Protein AF-A0A1G3A6I2-F1 (afdb_monomer_lite)

Foldseek 3Di:
DDDDDDPPDDPPPPDDPPPQPQDPPQRDSDPVSVVVVCVVDPVVVCVVVDDDDDDDDDDDPDDDDDDDDPVVVVVVVVCVVVVVD

Structure (mmCIF, N/CA/C/O backbone):
data_AF-A0A1G3A6I2-F1
#
_entry.id   AF-A0A1G3A6I2-F1
#
loop_
_atom_site.group_PDB
_atom_site.id
_atom_site.type_symbol
_atom_site.label_atom_id
_atom_site.label_alt_id
_atom_site.label_comp_id
_atom_site.label_asym_id
_atom_site.label_entity_id
_atom_site.label_seq_id
_atom_site.pdbx_PDB_ins_code
_atom_site.Cartn_x
_atom_site.Cartn_y
_atom_site.Cartn_z
_atom_site.occupancy
_atom_site.B_iso_or_equiv
_atom_site.auth_seq_id
_atom_site.auth_comp_id
_atom_site.auth_asym_id
_atom_site.auth_atom_id
_atom_site.pdbx_PDB_model_num
ATOM 1 N N . MET A 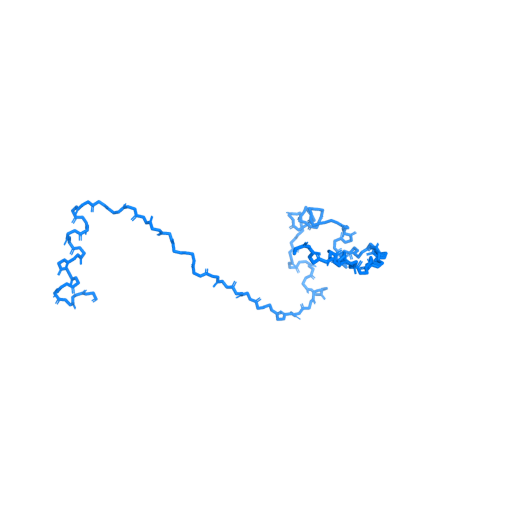1 1 ? 38.206 -25.476 36.664 1.00 45.47 1 MET A N 1
ATOM 2 C CA . MET A 1 1 ? 37.904 -24.381 35.702 1.00 45.47 1 MET A CA 1
ATOM 3 C C . MET A 1 1 ? 39.111 -24.255 34.771 1.00 45.47 1 MET A C 1
ATOM 5 O O . MET A 1 1 ? 40.205 -24.257 35.295 1.00 45.47 1 MET A O 1
ATOM 9 N N . LYS A 1 2 ? 39.056 -24.247 33.435 1.00 44.41 2 LYS A N 1
ATOM 10 C CA . LYS A 1 2 ? 38.138 -23.582 32.503 1.00 44.41 2 LYS A CA 1
ATOM 11 C C . LYS A 1 2 ? 37.860 -24.493 31.294 1.00 44.41 2 LYS A C 1
ATOM 13 O O . LYS A 1 2 ? 38.779 -25.083 30.739 1.00 44.41 2 LYS A O 1
ATOM 18 N N . LYS A 1 3 ? 36.584 -24.632 30.922 1.00 42.69 3 LYS A N 1
ATOM 19 C CA . LYS A 1 3 ? 36.144 -25.416 29.759 1.00 42.69 3 LYS A CA 1
ATOM 20 C C . LYS A 1 3 ? 36.546 -24.683 28.475 1.00 42.69 3 LYS A C 1
ATOM 22 O O . LYS A 1 3 ? 36.335 -23.478 28.374 1.00 42.69 3 LYS A O 1
ATOM 27 N N . GLY A 1 4 ? 37.132 -25.418 27.530 1.00 40.31 4 GLY A N 1
ATOM 28 C CA . GLY A 1 4 ? 37.582 -24.904 26.239 1.00 40.31 4 GLY A CA 1
ATOM 29 C C . GLY A 1 4 ? 36.444 -24.275 25.436 1.00 40.31 4 GLY A C 1
ATOM 30 O O . GLY A 1 4 ? 35.406 -24.895 25.198 1.00 40.31 4 GLY A O 1
ATOM 31 N N . SER A 1 5 ? 36.658 -23.034 25.013 1.00 43.81 5 SER A N 1
ATOM 32 C CA . SER A 1 5 ? 35.760 -22.287 24.140 1.00 43.81 5 SER A CA 1
ATOM 33 C C . SER A 1 5 ? 35.839 -22.856 22.723 1.00 43.81 5 SER A C 1
ATOM 35 O O . SER A 1 5 ? 36.706 -22.481 21.937 1.00 43.81 5 SER A O 1
ATOM 37 N N . ARG A 1 6 ? 34.931 -23.779 22.383 1.00 44.50 6 ARG A N 1
ATOM 38 C CA . ARG A 1 6 ? 34.666 -24.159 20.989 1.00 44.50 6 ARG A CA 1
ATOM 39 C C . ARG A 1 6 ? 34.187 -22.911 20.243 1.00 44.50 6 ARG A C 1
ATOM 41 O O . ARG A 1 6 ? 33.050 -22.480 20.435 1.00 44.50 6 ARG A O 1
ATOM 48 N N . LYS A 1 7 ? 35.045 -22.319 19.406 1.00 44.00 7 LYS A N 1
ATOM 49 C CA . LYS A 1 7 ? 34.621 -21.302 18.438 1.00 44.00 7 LYS A CA 1
ATOM 50 C C . LYS A 1 7 ? 33.624 -21.969 17.488 1.00 44.00 7 LYS A C 1
ATOM 52 O O . LYS A 1 7 ? 34.002 -22.852 16.727 1.00 44.00 7 LYS A O 1
ATOM 57 N N . LYS A 1 8 ? 32.347 -21.587 17.568 1.00 39.94 8 LYS A N 1
ATOM 58 C CA . LYS A 1 8 ? 31.351 -21.935 16.549 1.00 39.94 8 LYS A CA 1
ATOM 59 C C . LYS A 1 8 ? 31.735 -21.193 15.270 1.00 39.94 8 LYS A C 1
ATOM 61 O O . LYS A 1 8 ? 31.460 -20.006 15.138 1.00 39.94 8 LYS A O 1
ATOM 66 N N . THR A 1 9 ? 32.423 -21.875 14.366 1.00 46.69 9 THR A N 1
ATOM 67 C CA . THR A 1 9 ? 32.602 -21.420 12.990 1.00 46.69 9 THR A CA 1
ATOM 68 C C . THR A 1 9 ? 31.299 -21.698 12.251 1.00 46.69 9 THR A C 1
ATOM 70 O O . THR A 1 9 ? 30.967 -22.853 11.988 1.00 46.69 9 THR A O 1
ATOM 73 N N . TYR A 1 10 ? 30.528 -20.652 11.970 1.00 38.69 10 TYR A N 1
ATOM 74 C CA . TYR A 1 10 ? 29.450 -20.746 10.994 1.00 38.69 10 TYR A CA 1
ATOM 75 C C . TYR A 1 10 ? 30.095 -20.875 9.610 1.00 38.69 10 TYR A C 1
ATOM 77 O O . TYR A 1 10 ? 31.050 -20.141 9.343 1.00 38.69 10 TYR A O 1
ATOM 85 N N . PRO A 1 11 ? 29.644 -21.798 8.743 1.00 44.62 11 PRO A N 1
ATOM 86 C CA . PRO A 1 11 ? 30.123 -21.812 7.373 1.00 44.62 11 PRO A CA 1
ATOM 87 C C . PRO A 1 11 ? 29.737 -20.473 6.746 1.00 44.62 11 PRO A C 1
ATOM 89 O O . PRO A 1 11 ? 28.576 -20.065 6.813 1.00 44.62 11 PRO A O 1
ATOM 92 N N . GLU A 1 12 ? 30.724 -19.778 6.187 1.00 54.91 12 GLU A N 1
ATOM 93 C CA . GLU A 1 12 ? 30.518 -18.594 5.364 1.00 54.91 12 GLU A CA 1
ATOM 94 C C . GLU A 1 12 ? 29.698 -19.042 4.151 1.00 54.91 12 GLU A C 1
ATOM 96 O O . GLU A 1 12 ? 30.216 -19.564 3.164 1.00 54.91 12 GLU A O 1
ATOM 101 N N . SER A 1 13 ? 28.373 -18.959 4.285 1.00 53.31 13 SER A N 1
ATOM 102 C CA . SER A 1 13 ? 27.432 -19.268 3.222 1.00 53.31 13 SER A CA 1
ATOM 103 C C . SER A 1 13 ? 27.774 -18.352 2.059 1.00 53.31 13 SER A C 1
ATOM 105 O O . SER A 1 13 ? 27.596 -17.135 2.165 1.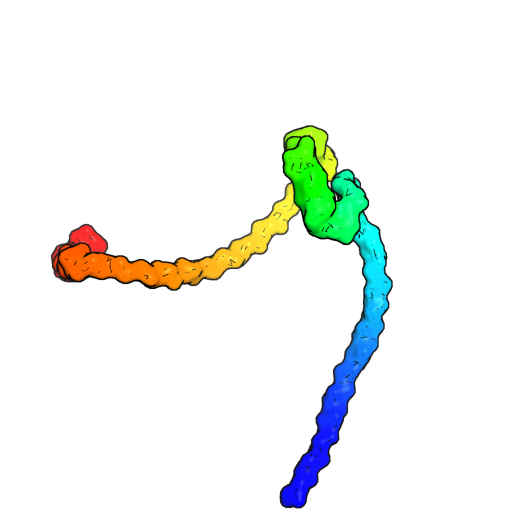00 53.31 13 SER A O 1
ATOM 107 N N . GLY A 1 14 ? 28.316 -18.937 0.990 1.00 45.84 14 GLY A N 1
ATOM 108 C CA . GLY A 1 14 ? 28.769 -18.209 -0.181 1.00 45.84 14 GLY A CA 1
ATOM 109 C C . GLY A 1 14 ? 27.728 -17.179 -0.601 1.00 45.84 14 GLY A C 1
ATOM 110 O O . GLY A 1 14 ? 26.546 -17.503 -0.748 1.00 45.84 14 GLY A O 1
ATOM 111 N N . ARG A 1 15 ? 28.169 -15.926 -0.751 1.00 49.78 15 ARG A N 1
ATOM 112 C CA . ARG A 1 15 ? 27.366 -14.849 -1.328 1.00 49.78 15 ARG A CA 1
ATOM 113 C C . ARG A 1 15 ? 26.855 -15.342 -2.678 1.00 49.78 15 ARG A C 1
ATOM 115 O O . ARG A 1 15 ? 27.598 -15.356 -3.656 1.00 49.78 15 ARG A O 1
ATOM 122 N N . ARG A 1 16 ? 25.594 -15.783 -2.727 1.00 54.03 16 ARG A N 1
ATOM 123 C CA . ARG A 1 16 ? 24.897 -16.008 -3.990 1.00 54.03 16 ARG A CA 1
ATOM 124 C C . ARG A 1 16 ? 24.999 -14.702 -4.758 1.00 54.03 16 ARG A C 1
ATOM 126 O O . ARG A 1 16 ? 24.636 -13.650 -4.235 1.00 54.03 16 ARG A O 1
ATOM 133 N N . GLN A 1 17 ? 25.531 -14.784 -5.969 1.00 56.28 17 GLN A N 1
ATOM 134 C CA . GLN A 1 17 ? 25.533 -13.693 -6.924 1.00 56.28 17 GLN A CA 1
ATOM 135 C C . GLN A 1 17 ? 24.113 -13.107 -6.951 1.00 56.28 17 GLN A C 1
ATOM 137 O O . GLN A 1 17 ? 23.156 -13.835 -7.227 1.00 56.28 17 GLN A O 1
ATOM 142 N N . ILE A 1 18 ? 23.959 -11.830 -6.586 1.00 56.78 18 ILE A N 1
ATOM 143 C CA . ILE A 1 18 ? 22.693 -11.113 -6.741 1.00 56.78 18 ILE A CA 1
ATOM 144 C C . ILE A 1 18 ? 22.483 -11.032 -8.250 1.00 56.78 18 ILE A C 1
ATOM 146 O O . ILE A 1 18 ? 22.972 -10.124 -8.916 1.00 56.78 18 ILE A O 1
ATOM 150 N N . THR A 1 19 ? 21.826 -12.037 -8.827 1.00 55.78 19 THR A N 1
ATOM 151 C CA . THR A 1 19 ? 21.254 -11.900 -10.161 1.00 55.78 19 THR A CA 1
ATOM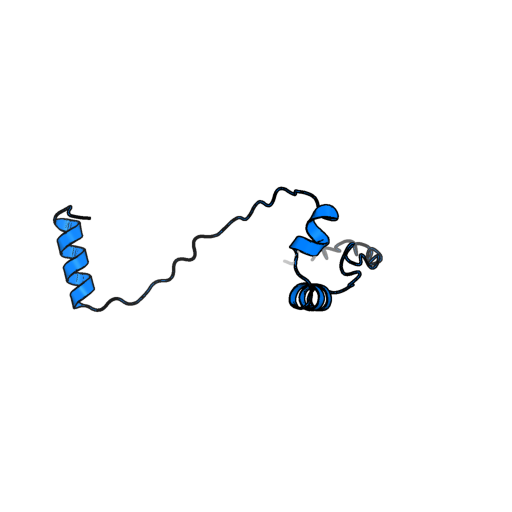 152 C C . THR A 1 19 ? 20.347 -10.691 -10.041 1.00 55.78 19 THR A C 1
ATOM 154 O O . THR A 1 19 ? 19.444 -10.722 -9.206 1.00 55.78 19 THR A O 1
ATOM 157 N N . ASN A 1 20 ? 20.652 -9.616 -10.763 1.00 57.78 20 ASN A N 1
ATOM 158 C CA . ASN A 1 20 ? 19.876 -8.384 -10.779 1.00 57.78 20 ASN A CA 1
ATOM 159 C C . ASN A 1 20 ? 18.455 -8.725 -11.254 1.00 57.78 20 ASN A C 1
ATOM 161 O O . ASN A 1 20 ? 18.166 -8.692 -12.450 1.00 57.78 20 ASN A O 1
ATOM 165 N N . ARG A 1 21 ? 17.598 -9.182 -10.334 1.00 64.56 21 ARG A N 1
ATOM 166 C CA . ARG A 1 21 ? 16.220 -9.580 -10.608 1.00 64.56 21 ARG A CA 1
ATOM 167 C C . ARG A 1 21 ? 15.424 -8.298 -10.690 1.00 64.56 21 ARG A C 1
ATOM 169 O O . ARG A 1 21 ? 14.734 -7.918 -9.753 1.00 64.56 21 ARG A O 1
ATOM 176 N N . LYS A 1 22 ? 15.598 -7.622 -11.821 1.00 73.00 22 LYS A N 1
ATOM 177 C CA . LYS A 1 22 ? 14.727 -6.537 -12.230 1.00 73.00 22 LYS A CA 1
ATOM 178 C C . LYS A 1 22 ? 13.291 -7.044 -12.196 1.00 73.00 22 LYS A C 1
ATOM 180 O O . LYS A 1 22 ? 13.033 -8.194 -12.568 1.00 73.00 22 LYS A O 1
ATOM 185 N N . SER A 1 23 ? 12.371 -6.199 -11.759 1.00 77.19 23 SER A N 1
ATOM 186 C CA . SER A 1 23 ? 10.947 -6.490 -11.896 1.00 77.19 23 SER A CA 1
ATOM 187 C C . SER A 1 23 ? 10.603 -6.752 -13.372 1.00 77.19 23 SER A C 1
ATOM 189 O O . SER A 1 23 ? 11.195 -6.167 -14.281 1.00 77.19 23 SER A O 1
ATOM 191 N N . SER A 1 24 ? 9.655 -7.651 -13.640 1.00 82.94 24 SER A N 1
ATOM 192 C CA . SER A 1 24 ? 9.280 -8.002 -15.018 1.00 82.94 24 SER A CA 1
ATOM 193 C C . SER A 1 24 ? 8.574 -6.860 -15.756 1.00 82.94 24 SER A C 1
ATOM 195 O O . SER A 1 24 ? 8.725 -6.744 -16.969 1.00 82.94 24 SER A O 1
ATOM 197 N N . ILE A 1 25 ? 7.824 -6.021 -15.029 1.00 89.75 25 ILE A N 1
ATOM 198 C CA . ILE A 1 25 ? 7.041 -4.908 -15.585 1.00 89.75 25 ILE A CA 1
ATOM 199 C C . ILE A 1 25 ? 7.852 -3.607 -15.551 1.00 89.75 25 ILE A C 1
ATOM 201 O O . ILE A 1 25 ? 8.210 -3.098 -16.610 1.00 89.75 25 ILE A O 1
ATOM 205 N N . SER A 1 26 ? 8.226 -3.111 -14.366 1.00 90.56 26 SER A N 1
ATOM 206 C CA . SER A 1 26 ? 8.939 -1.829 -14.247 1.00 90.56 26 SER A CA 1
ATOM 207 C C . SER A 1 26 ? 10.428 -1.890 -14.615 1.00 90.56 26 SER A C 1
ATOM 209 O O . SER A 1 26 ? 11.073 -0.855 -14.740 1.00 90.56 26 SER A O 1
ATOM 211 N N . LYS A 1 27 ? 11.007 -3.08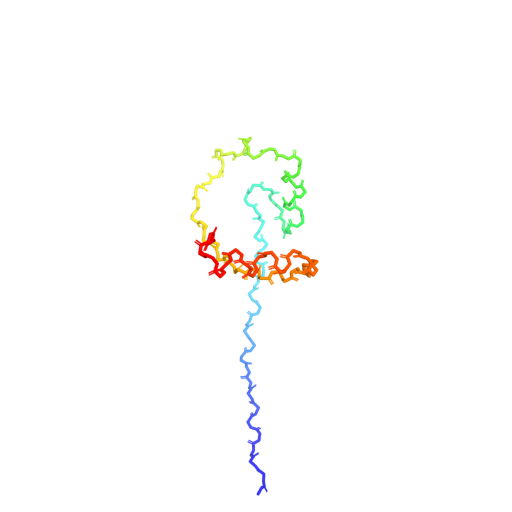9 -14.804 1.00 90.06 27 LYS A N 1
ATOM 212 C CA . LYS A 1 27 ? 12.441 -3.319 -15.092 1.00 90.06 27 LYS A CA 1
ATOM 213 C C . LYS A 1 27 ? 13.402 -2.691 -14.068 1.00 90.06 27 LYS A C 1
ATOM 215 O O . LYS A 1 27 ? 14.613 -2.643 -14.306 1.00 90.06 27 LYS A O 1
ATOM 220 N N . ALA A 1 28 ? 12.883 -2.248 -12.929 1.00 91.44 28 ALA A N 1
ATOM 221 C CA . ALA A 1 28 ? 13.626 -1.594 -11.869 1.00 91.44 28 ALA A CA 1
ATOM 222 C C . ALA A 1 28 ? 14.355 -2.631 -11.006 1.00 91.44 28 ALA A C 1
ATOM 224 O O . ALA A 1 28 ? 13.861 -3.737 -10.787 1.00 91.44 28 ALA A O 1
ATOM 225 N N . GLY A 1 29 ? 15.561 -2.277 -10.553 1.00 88.31 29 GLY A N 1
ATOM 226 C CA . GLY A 1 29 ? 16.413 -3.132 -9.715 1.00 88.31 29 GLY A CA 1
ATOM 227 C C . GLY A 1 29 ? 16.324 -2.833 -8.215 1.00 88.31 29 GLY A C 1
ATOM 228 O O . GLY A 1 29 ? 16.961 -3.523 -7.424 1.00 88.31 29 GLY A O 1
ATOM 229 N N . THR A 1 30 ? 15.572 -1.804 -7.821 1.00 90.12 30 THR A N 1
ATOM 230 C CA . THR A 1 30 ? 15.377 -1.386 -6.426 1.00 90.12 30 THR A CA 1
ATOM 231 C C . THR A 1 30 ? 13.895 -1.153 -6.158 1.00 90.12 30 THR A C 1
ATOM 233 O O . THR A 1 30 ? 13.155 -0.785 -7.066 1.00 90.12 30 THR A O 1
ATOM 236 N N . TYR A 1 31 ? 13.466 -1.332 -4.906 1.00 89.56 31 TYR A N 1
ATOM 237 C CA . TYR A 1 31 ? 12.067 -1.115 -4.529 1.00 89.56 31 TYR A CA 1
ATOM 238 C C . TYR A 1 31 ? 11.615 0.338 -4.711 1.00 89.56 31 TYR A C 1
ATOM 240 O O . TYR A 1 31 ? 10.504 0.549 -5.172 1.00 89.56 31 TYR A O 1
ATOM 248 N N . ALA A 1 32 ? 12.477 1.321 -4.425 1.00 93.06 32 ALA A N 1
ATOM 249 C CA . ALA A 1 32 ? 12.158 2.735 -4.638 1.00 93.06 32 ALA A CA 1
ATOM 250 C C . ALA A 1 32 ? 11.839 3.024 -6.113 1.00 93.06 32 ALA A C 1
ATOM 252 O O . ALA A 1 32 ? 10.754 3.484 -6.422 1.00 93.06 32 ALA A O 1
ATOM 253 N N . ALA A 1 33 ? 12.706 2.595 -7.036 1.00 92.00 33 ALA A N 1
ATOM 254 C CA . ALA A 1 33 ? 12.461 2.776 -8.467 1.00 92.00 33 ALA A CA 1
ATOM 255 C C . ALA A 1 33 ? 11.268 1.949 -8.991 1.00 92.00 33 ALA A C 1
ATOM 257 O O . ALA A 1 33 ? 10.712 2.252 -10.042 1.00 92.00 33 ALA A O 1
ATOM 258 N N . MET A 1 34 ? 10.880 0.871 -8.295 1.00 93.12 34 MET A N 1
ATOM 259 C CA . MET A 1 34 ? 9.632 0.162 -8.591 1.00 93.12 34 MET A CA 1
ATOM 260 C C . MET A 1 34 ? 8.409 0.964 -8.140 1.00 93.12 34 MET A C 1
ATOM 262 O O . MET A 1 34 ? 7.404 0.906 -8.839 1.00 93.12 34 MET A O 1
ATOM 266 N N . ALA A 1 35 ? 8.489 1.666 -7.006 1.00 92.56 35 ALA A N 1
ATOM 267 C CA . ALA A 1 35 ? 7.428 2.538 -6.509 1.00 92.56 35 ALA A CA 1
ATOM 268 C C . ALA A 1 35 ? 7.253 3.758 -7.420 1.00 92.56 35 ALA A C 1
ATOM 270 O O . ALA A 1 35 ? 6.151 3.951 -7.917 1.00 92.56 35 ALA A O 1
ATOM 271 N N . ASP A 1 36 ? 8.347 4.451 -7.766 1.00 96.19 36 ASP A N 1
ATOM 272 C CA . ASP A 1 36 ? 8.326 5.604 -8.683 1.00 96.19 36 ASP A CA 1
ATOM 273 C C . ASP A 1 36 ? 7.621 5.262 -10.011 1.00 96.19 36 ASP A C 1
ATOM 275 O O . ASP A 1 36 ? 6.838 6.041 -10.542 1.00 96.19 36 ASP A O 1
ATOM 279 N N . PHE A 1 37 ? 7.848 4.051 -10.538 1.00 95.62 37 PHE A N 1
ATOM 280 C CA . PHE A 1 37 ? 7.148 3.579 -11.731 1.00 95.62 37 PHE A CA 1
ATOM 281 C C . PHE A 1 37 ? 5.628 3.493 -11.522 1.00 95.62 37 PHE A C 1
ATOM 283 O O . PHE A 1 37 ? 4.881 3.922 -12.390 1.00 95.62 37 PHE A O 1
ATOM 290 N N . TRP A 1 38 ? 5.158 2.927 -10.409 1.00 94.12 38 TRP A N 1
ATOM 291 C CA . TRP A 1 38 ? 3.721 2.763 -10.153 1.00 94.12 38 TRP A CA 1
ATOM 292 C C . TRP A 1 38 ? 3.029 4.051 -9.694 1.00 94.12 38 TRP A C 1
ATOM 294 O O . TRP A 1 38 ? 1.815 4.146 -9.836 1.00 94.12 38 TRP A O 1
ATOM 304 N N . ASP A 1 39 ? 3.772 5.044 -9.208 1.00 96.06 39 ASP A N 1
ATOM 305 C CA . ASP A 1 39 ? 3.229 6.381 -8.938 1.00 96.06 39 ASP A CA 1
ATOM 306 C C . ASP A 1 39 ? 2.855 7.112 -10.241 1.00 96.06 39 ASP A C 1
ATOM 308 O O . ASP A 1 39 ? 1.912 7.903 -10.267 1.00 96.06 39 ASP A O 1
ATOM 312 N N . GLU A 1 40 ? 3.569 6.827 -11.336 1.00 95.75 40 GLU A N 1
ATOM 313 C CA . GLU A 1 40 ? 3.325 7.422 -12.658 1.00 95.75 40 GLU A CA 1
ATOM 314 C C . GLU A 1 40 ? 2.438 6.564 -13.582 1.00 95.75 40 GLU A C 1
ATOM 316 O O . GLU A 1 40 ? 1.906 7.088 -14.560 1.00 95.75 40 GLU A O 1
ATOM 321 N N . HIS A 1 41 ? 2.280 5.262 -13.309 1.00 94.69 41 HIS A N 1
ATOM 322 C CA . HIS A 1 41 ? 1.584 4.315 -14.192 1.00 94.69 41 HIS A CA 1
ATOM 323 C C . HIS A 1 41 ? 0.397 3.647 -13.495 1.00 94.69 41 HIS A C 1
ATOM 325 O O . HIS A 1 41 ? 0.537 3.053 -12.426 1.00 94.69 41 HIS A O 1
ATOM 331 N N . ASP A 1 42 ? -0.762 3.652 -14.151 1.00 93.38 42 ASP A N 1
ATOM 332 C CA . ASP A 1 42 ? -1.967 3.019 -13.619 1.00 93.38 42 ASP A CA 1
ATOM 333 C C . ASP A 1 42 ? -1.890 1.485 -13.738 1.00 93.38 42 ASP A C 1
ATOM 335 O O . ASP A 1 42 ? -1.546 0.926 -14.781 1.00 93.38 42 ASP A O 1
ATOM 339 N N . LEU A 1 43 ? -2.249 0.770 -12.668 1.00 91.56 43 LEU A N 1
ATOM 340 C CA . LEU A 1 43 ? -2.248 -0.695 -12.639 1.00 91.56 43 LEU A CA 1
ATOM 341 C C . LEU A 1 43 ? -3.162 -1.321 -13.706 1.00 91.56 43 LEU A C 1
ATOM 343 O O . LEU A 1 43 ? -2.844 -2.393 -14.232 1.00 91.56 43 LEU A O 1
ATOM 347 N N . SER A 1 44 ? -4.277 -0.672 -14.037 1.00 93.19 44 SER A N 1
ATOM 348 C CA . SER A 1 44 ? -5.239 -1.146 -15.035 1.00 93.19 44 SER A CA 1
ATOM 349 C C . SER A 1 44 ? -4.628 -1.253 -16.435 1.00 93.19 44 SER A C 1
ATOM 351 O O . SER A 1 44 ? -4.929 -2.207 -17.152 1.00 93.19 44 SER A O 1
ATOM 353 N N . GLU A 1 45 ? -3.684 -0.377 -16.791 1.00 94.50 45 GLU A N 1
ATOM 354 C CA . GLU A 1 45 ? -2.975 -0.407 -18.081 1.00 94.50 45 GLU A CA 1
ATOM 355 C C . GLU A 1 45 ? -2.056 -1.631 -18.228 1.00 94.50 45 GLU A C 1
ATOM 357 O O . GLU A 1 45 ? -1.674 -2.031 -19.334 1.00 94.50 45 GLU A O 1
ATOM 362 N N . TYR A 1 46 ? -1.688 -2.244 -17.104 1.00 92.50 46 TYR A N 1
ATOM 363 C CA . TYR A 1 46 ? -0.772 -3.379 -17.045 1.00 92.50 46 TYR A CA 1
ATOM 364 C C . TYR A 1 46 ? -1.454 -4.659 -16.568 1.00 92.50 46 TYR A C 1
ATOM 366 O O . TYR A 1 46 ? -0.774 -5.684 -16.475 1.00 92.50 46 TYR A O 1
ATOM 374 N N . TRP A 1 47 ? -2.767 -4.634 -16.310 1.00 91.19 47 TRP A N 1
ATOM 375 C CA . TRP A 1 47 ? -3.499 -5.743 -15.698 1.00 91.19 47 TRP A CA 1
ATOM 376 C C . TRP A 1 47 ? -3.329 -7.057 -16.471 1.00 91.19 47 TRP A C 1
ATOM 378 O O . TRP A 1 47 ? -3.006 -8.081 -15.869 1.00 91.19 47 TRP A O 1
ATOM 388 N N . ASP A 1 48 ? -3.377 -7.003 -17.806 1.00 93.12 48 ASP A N 1
ATOM 389 C CA . ASP A 1 48 ? -3.189 -8.156 -18.705 1.00 93.12 48 ASP A CA 1
ATOM 390 C C . ASP A 1 48 ? -1.782 -8.779 -18.645 1.00 93.12 48 ASP A C 1
ATOM 392 O O . ASP A 1 48 ? -1.561 -9.906 -19.090 1.00 93.12 48 ASP A O 1
ATOM 396 N N . LYS A 1 49 ? -0.802 -8.048 -18.102 1.00 90.81 49 LYS A N 1
ATOM 397 C CA . LYS A 1 49 ? 0.582 -8.511 -17.903 1.00 90.81 49 LYS A CA 1
ATOM 398 C C . LYS A 1 49 ? 0.821 -9.021 -16.480 1.00 90.81 49 LYS A C 1
ATOM 400 O O . LYS A 1 49 ? 1.932 -9.463 -16.169 1.00 90.81 49 LYS A O 1
ATOM 405 N N . THR A 1 50 ? -0.184 -8.940 -15.610 1.00 89.38 50 THR A N 1
ATOM 406 C CA . THR A 1 50 ? -0.135 -9.469 -14.246 1.00 89.38 50 THR A CA 1
ATOM 407 C C . THR A 1 50 ? -0.733 -10.872 -14.182 1.00 89.38 50 THR A C 1
ATOM 409 O O . THR A 1 50 ? -1.307 -11.387 -15.139 1.00 89.38 50 THR A O 1
ATOM 412 N N . ARG A 1 51 ? -0.559 -11.537 -13.040 1.00 87.38 51 ARG A N 1
ATOM 413 C CA . ARG A 1 51 ? -1.240 -12.798 -12.744 1.00 87.38 51 ARG A CA 1
ATOM 414 C C . ARG A 1 51 ? -1.755 -12.761 -11.319 1.00 87.38 51 ARG A C 1
ATOM 416 O O . ARG A 1 51 ? -1.109 -12.173 -10.452 1.00 87.38 51 ARG A O 1
ATOM 423 N N . SER A 1 52 ? -2.865 -13.448 -11.074 1.00 88.88 52 SER A N 1
ATOM 424 C CA . SER A 1 52 ? -3.360 -13.645 -9.716 1.00 88.88 52 SER A CA 1
ATOM 425 C C . SER A 1 52 ? -2.332 -14.416 -8.885 1.00 88.88 52 SER A C 1
ATOM 427 O O . SER A 1 52 ? -1.719 -15.380 -9.355 1.00 88.88 52 SER A O 1
ATOM 429 N N . VAL A 1 53 ? -2.129 -13.968 -7.650 1.00 88.69 53 VAL A N 1
ATOM 430 C CA . VAL A 1 53 ? -1.277 -14.623 -6.661 1.00 88.69 53 VAL A CA 1
ATOM 431 C C . VAL A 1 53 ? -1.999 -14.619 -5.320 1.00 88.69 53 VAL A C 1
ATOM 433 O O . VAL A 1 53 ? -2.646 -13.639 -4.961 1.00 88.69 53 VAL A O 1
ATOM 436 N N . GLY A 1 54 ? -1.900 -15.722 -4.578 1.00 87.44 54 GLY A N 1
ATOM 437 C CA . GLY A 1 54 ? -2.366 -15.764 -3.197 1.00 87.44 54 GLY A CA 1
ATOM 438 C C . GLY A 1 54 ? -1.399 -14.990 -2.309 1.00 87.44 54 GLY A C 1
ATOM 439 O O . GLY A 1 54 ? -0.200 -15.273 -2.316 1.00 87.44 54 GLY A O 1
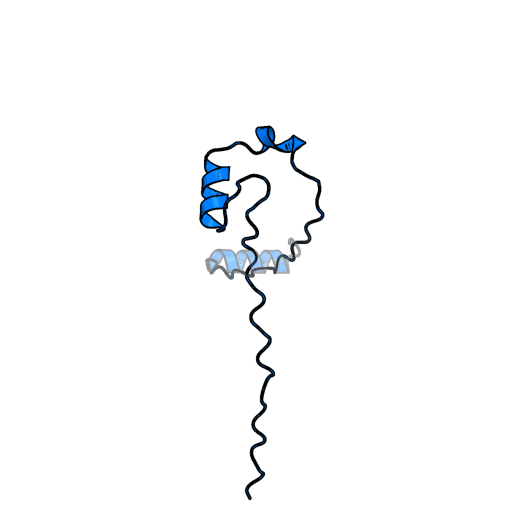ATOM 440 N N . VAL A 1 55 ? -1.915 -14.028 -1.552 1.00 87.50 55 VAL A N 1
ATOM 441 C CA . VAL A 1 55 ? -1.156 -13.306 -0.529 1.00 87.50 55 VAL A CA 1
ATOM 442 C C . VAL A 1 55 ? -1.766 -13.665 0.816 1.00 87.50 55 VAL A C 1
ATOM 444 O O . VAL A 1 55 ? -2.966 -13.493 1.008 1.00 87.50 55 VAL A O 1
ATOM 447 N N . ASN A 1 56 ? -0.948 -14.185 1.729 1.00 85.81 56 ASN A N 1
ATOM 448 C CA . ASN A 1 56 ? -1.336 -14.348 3.124 1.00 85.81 56 ASN A CA 1
ATOM 449 C C . ASN A 1 56 ? -0.664 -13.238 3.927 1.00 85.81 56 ASN A C 1
ATOM 451 O O . ASN A 1 56 ? 0.562 -13.120 3.892 1.00 85.81 56 ASN A O 1
ATOM 455 N N . VAL A 1 57 ? -1.460 -12.421 4.607 1.00 84.69 57 VAL A N 1
ATOM 456 C CA . VAL A 1 57 ? -0.963 -11.367 5.491 1.00 84.69 57 VAL A CA 1
ATOM 457 C C . VAL A 1 57 ? -1.371 -11.740 6.904 1.00 84.69 57 VAL A C 1
ATOM 459 O O . VAL A 1 57 ? -2.558 -11.831 7.205 1.00 84.69 57 VAL A O 1
ATOM 462 N N . GLU A 1 58 ? -0.385 -11.964 7.763 1.00 83.38 58 GLU A N 1
ATOM 463 C CA . GLU A 1 58 ? -0.607 -12.080 9.199 1.00 83.38 58 GLU A CA 1
ATOM 464 C C . GLU A 1 58 ? -0.594 -10.666 9.779 1.00 83.38 58 GLU A C 1
ATOM 466 O O . GLU A 1 58 ? 0.442 -10.005 9.816 1.00 83.38 58 GLU A O 1
ATOM 471 N N . LEU A 1 59 ? -1.772 -10.173 10.157 1.00 81.38 59 LEU A N 1
ATOM 472 C CA . LEU A 1 59 ? -1.898 -8.921 10.891 1.00 81.38 59 LEU A CA 1
ATOM 473 C C . LEU A 1 59 ? -1.840 -9.246 12.380 1.00 81.38 59 LEU A C 1
ATOM 475 O O . LEU A 1 59 ? -2.719 -9.931 12.905 1.00 81.38 59 LEU A O 1
ATOM 479 N N . GLU A 1 60 ? -0.811 -8.755 13.060 1.00 81.00 60 GLU A N 1
ATOM 480 C CA . GLU A 1 60 ? -0.792 -8.766 14.518 1.00 81.00 60 GLU A CA 1
ATOM 481 C C . GLU A 1 60 ? -1.791 -7.721 15.036 1.00 81.00 60 GLU A C 1
ATOM 483 O O . GLU A 1 60 ? -1.918 -6.628 14.479 1.00 81.00 60 GLU A O 1
ATOM 488 N N . SER A 1 61 ? -2.539 -8.056 16.090 1.00 75.75 61 SER A N 1
ATOM 489 C CA . SER A 1 61 ? -3.380 -7.074 16.773 1.00 75.75 61 SER A CA 1
ATOM 490 C C . SER A 1 61 ? -2.483 -6.067 17.485 1.00 75.75 61 SER A C 1
ATOM 492 O O . SER A 1 61 ? -1.877 -6.377 18.507 1.00 75.75 61 SER A O 1
ATOM 494 N N . GLU A 1 62 ? -2.392 -4.858 16.942 1.00 73.75 62 GLU A N 1
ATOM 495 C CA . GLU A 1 62 ? -1.730 -3.749 17.618 1.00 73.75 62 GLU A CA 1
ATOM 496 C C . GLU A 1 62 ? -2.670 -3.185 18.694 1.00 73.75 62 GLU A C 1
ATOM 498 O O . GLU A 1 62 ? -3.643 -2.486 18.403 1.00 73.75 62 GLU A O 1
ATOM 503 N N . GLU A 1 63 ? -2.410 -3.511 19.961 1.00 78.56 63 GLU A N 1
ATOM 504 C CA . GLU A 1 63 ? -3.146 -2.935 21.088 1.00 78.56 63 GLU A CA 1
ATOM 505 C C . GLU A 1 63 ? -2.612 -1.532 21.403 1.00 78.56 63 GLU A C 1
ATOM 507 O O . GLU A 1 63 ? -1.642 -1.350 22.140 1.00 78.56 63 GLU A O 1
ATOM 512 N N . SER A 1 64 ? -3.269 -0.510 20.860 1.00 78.75 64 SER A N 1
ATOM 513 C CA . SER A 1 64 ? -3.018 0.876 21.255 1.00 78.75 64 SER A CA 1
ATOM 514 C C . SER A 1 64 ? -3.844 1.235 22.492 1.00 78.75 64 SER A C 1
ATOM 516 O O . SER A 1 64 ? -5.062 1.406 22.423 1.00 78.75 64 SER A O 1
ATOM 518 N N . LEU A 1 65 ? -3.184 1.359 23.647 1.00 78.81 65 LEU A N 1
ATOM 519 C CA . LEU A 1 65 ? -3.821 1.830 24.878 1.00 78.81 65 LEU A CA 1
ATOM 520 C C . LEU A 1 65 ? -3.948 3.356 24.859 1.00 78.81 65 LEU A C 1
ATOM 522 O O . LEU A 1 65 ? -2.967 4.081 25.020 1.00 78.81 65 LEU A O 1
ATOM 526 N N . TYR A 1 66 ? -5.176 3.848 24.718 1.00 80.31 66 TYR A N 1
ATOM 527 C CA . TYR A 1 66 ? -5.478 5.273 24.816 1.00 80.31 66 TYR A CA 1
ATOM 528 C C . TYR A 1 66 ? -5.917 5.639 26.233 1.00 80.31 66 TYR A C 1
ATOM 530 O O . TYR A 1 66 ? -6.769 4.982 26.835 1.00 80.31 66 TYR A O 1
ATOM 538 N N . ALA A 1 67 ? -5.357 6.725 26.766 1.00 86.44 67 ALA A N 1
ATOM 539 C CA . ALA A 1 67 ? -5.829 7.290 28.020 1.00 86.44 67 ALA A CA 1
ATOM 540 C C . ALA A 1 67 ? -7.239 7.859 27.816 1.00 86.44 67 ALA A C 1
ATOM 542 O O . ALA A 1 67 ? -7.433 8.818 27.071 1.00 86.44 67 ALA A O 1
ATOM 543 N N . ILE A 1 68 ? -8.222 7.266 28.488 1.00 88.12 68 ILE A N 1
ATOM 544 C CA . ILE A 1 68 ? -9.593 7.772 28.506 1.00 88.12 68 ILE A CA 1
ATOM 545 C C . ILE A 1 68 ? -9.791 8.743 29.668 1.00 88.12 68 ILE A C 1
ATOM 547 O O . ILE A 1 68 ? -9.231 8.581 30.755 1.00 88.12 68 ILE A O 1
ATOM 551 N N . GLU A 1 69 ? -10.622 9.755 29.440 1.00 91.38 69 GLU A N 1
ATOM 552 C CA . GLU A 1 69 ? -11.004 10.724 30.459 1.00 91.38 69 GLU A CA 1
ATOM 553 C C . GLU A 1 69 ? -11.704 10.028 31.643 1.00 91.38 69 GLU A C 1
ATOM 555 O O . GLU A 1 69 ? -12.412 9.025 31.489 1.00 91.38 69 GLU A O 1
ATOM 560 N N . LYS A 1 70 ? -11.492 10.540 32.861 1.00 89.19 70 LYS A N 1
ATOM 561 C CA . LYS A 1 70 ? -11.941 9.878 34.094 1.00 89.19 70 LYS A CA 1
ATOM 562 C C . LYS A 1 70 ? -13.463 9.707 34.138 1.00 89.19 70 LYS A C 1
ATOM 564 O O . LYS A 1 70 ? -13.922 8.668 34.619 1.00 89.19 70 LYS A O 1
ATOM 569 N N . GLY A 1 71 ? -14.231 10.684 33.647 1.00 92.19 71 GLY A N 1
ATOM 570 C CA . GLY A 1 71 ? -15.688 10.583 33.559 1.00 92.19 71 GLY A CA 1
ATOM 571 C C . GLY A 1 71 ? -16.122 9.440 32.643 1.00 92.19 71 GLY A C 1
ATOM 572 O O . GLY A 1 71 ? -16.901 8.578 33.052 1.00 92.19 71 GLY A O 1
ATOM 573 N N . LEU A 1 72 ? -15.526 9.362 31.451 1.00 89.06 72 LEU A N 1
ATOM 574 C CA . LEU A 1 72 ? -15.794 8.301 30.479 1.00 89.06 72 LEU A CA 1
ATOM 575 C C . LEU A 1 72 ? -15.465 6.908 31.035 1.00 89.06 72 LEU A C 1
ATOM 577 O O . LEU A 1 72 ? -16.267 5.983 30.904 1.00 89.06 72 LEU A O 1
ATOM 581 N N . SER A 1 73 ? -14.335 6.771 31.736 1.00 89.81 73 SER A N 1
ATOM 582 C CA . SER A 1 73 ? -13.960 5.522 32.413 1.00 89.81 73 SER A CA 1
ATOM 583 C C . SER A 1 73 ? -15.016 5.066 33.424 1.00 89.81 73 SER A C 1
ATOM 585 O O . SER A 1 73 ? -15.344 3.881 33.506 1.00 89.81 73 SER A O 1
ATOM 587 N N . GLN A 1 74 ? -15.590 5.996 34.190 1.00 92.12 74 GLN A N 1
ATOM 588 C CA . GLN A 1 74 ? -16.628 5.667 35.167 1.00 92.12 74 GLN A CA 1
ATOM 589 C C . GLN A 1 74 ? -17.932 5.232 34.499 1.00 92.12 74 GLN A C 1
ATOM 591 O O . GLN A 1 74 ? -18.537 4.260 34.956 1.00 92.12 74 GLN A O 1
ATOM 596 N N . THR A 1 75 ? -18.345 5.906 33.426 1.00 91.12 75 THR A N 1
ATOM 597 C CA . THR A 1 75 ? -19.541 5.539 32.655 1.00 91.12 75 THR A CA 1
ATOM 598 C C . THR A 1 75 ? -19.391 4.155 32.037 1.00 91.12 75 THR A C 1
ATOM 600 O O . THR A 1 75 ? -20.263 3.310 32.231 1.00 91.12 75 THR A O 1
ATOM 603 N N . LEU A 1 76 ? -18.247 3.879 31.404 1.00 89.62 76 LEU A N 1
ATOM 604 C CA . LEU A 1 76 ? -17.956 2.574 30.810 1.00 89.62 76 LEU A CA 1
ATOM 605 C C . LEU A 1 76 ? -18.029 1.454 31.859 1.00 89.62 76 LEU A C 1
ATOM 607 O O . LEU A 1 76 ? -18.663 0.424 31.644 1.00 89.62 76 LEU A O 1
ATOM 611 N N . ARG A 1 77 ? -17.454 1.682 33.048 1.00 88.69 77 ARG A N 1
ATOM 612 C CA . ARG A 1 77 ? -17.516 0.721 34.163 1.00 88.69 77 ARG A CA 1
ATOM 613 C C . ARG A 1 77 ? -18.932 0.508 34.699 1.00 88.69 77 ARG A C 1
ATOM 615 O O . ARG A 1 77 ? -19.211 -0.572 35.214 1.00 88.69 77 ARG A O 1
ATOM 622 N N . ARG A 1 78 ? -19.805 1.519 34.644 1.00 91.62 78 ARG A N 1
ATOM 623 C CA . ARG A 1 78 ? -21.213 1.387 35.056 1.00 91.62 78 ARG A CA 1
ATOM 624 C C . ARG A 1 78 ? -22.004 0.567 34.042 1.00 91.62 78 ARG A C 1
ATOM 626 O O . ARG A 1 78 ? -22.657 -0.384 34.453 1.00 91.62 78 ARG A O 1
ATOM 633 N N . ALA A 1 79 ? -21.876 0.883 32.756 1.00 89.00 79 ALA A N 1
ATOM 634 C CA . ALA A 1 79 ? -22.555 0.171 31.676 1.00 89.00 79 ALA A CA 1
ATOM 635 C C . ALA A 1 79 ? -22.126 -1.309 31.604 1.00 89.00 79 ALA A C 1
ATOM 637 O O . ALA A 1 79 ? -22.976 -2.195 31.567 1.00 89.00 79 ALA A O 1
ATOM 638 N N . ALA A 1 80 ? -20.826 -1.594 31.751 1.00 89.44 80 ALA A N 1
ATOM 639 C CA . ALA A 1 80 ? -20.320 -2.968 31.823 1.00 89.44 80 ALA A CA 1
ATOM 640 C C . ALA A 1 80 ? -20.867 -3.749 33.035 1.00 89.44 80 ALA A C 1
ATOM 642 O O . ALA A 1 80 ? -21.138 -4.940 32.943 1.00 89.44 80 ALA A O 1
ATOM 643 N N . LYS A 1 81 ? -21.062 -3.090 34.188 1.00 87.75 81 LYS A N 1
ATOM 644 C CA . LYS A 1 81 ? -21.691 -3.719 35.365 1.00 87.75 81 LYS A CA 1
ATOM 645 C C . LYS A 1 81 ? -23.193 -3.942 35.198 1.00 87.75 81 LYS A C 1
ATOM 647 O O . LYS A 1 81 ? -23.723 -4.853 35.823 1.00 87.75 81 LYS A O 1
ATOM 652 N N . ALA A 1 82 ? -23.860 -3.098 34.416 1.00 84.56 82 ALA A N 1
ATOM 653 C CA . ALA A 1 82 ? -25.282 -3.216 34.116 1.00 84.56 82 ALA A CA 1
ATOM 654 C C . ALA A 1 82 ? -25.579 -4.281 33.041 1.00 84.56 82 ALA A C 1
ATOM 656 O O . ALA A 1 82 ? -26.733 -4.664 32.887 1.00 84.56 82 ALA A O 1
ATOM 657 N N . GLY A 1 83 ? -24.553 -4.779 32.336 1.00 74.50 83 GLY A N 1
ATOM 658 C CA . GLY A 1 83 ? -24.716 -5.716 31.222 1.00 74.50 83 GLY A CA 1
ATOM 659 C C . GLY A 1 83 ? -25.247 -5.057 29.945 1.00 74.50 83 GLY A C 1
ATOM 660 O O . GLY A 1 83 ? -25.817 -5.739 29.103 1.00 74.50 83 GLY A O 1
ATOM 661 N N . GLU A 1 84 ? -25.091 -3.736 29.811 1.00 61.84 84 GLU A N 1
ATOM 662 C CA . GLU A 1 84 ? -25.495 -2.965 28.622 1.00 61.84 84 GLU A CA 1
ATOM 663 C C . GLU A 1 84 ? -24.377 -2.875 27.563 1.00 61.84 84 GLU A C 1
ATOM 665 O O . GLU A 1 84 ? -24.493 -2.120 26.597 1.00 61.84 84 GLU A O 1
ATOM 670 N N . ILE A 1 85 ? -23.290 -3.633 27.751 1.00 57.28 85 ILE A N 1
ATOM 671 C CA . ILE A 1 85 ? -22.172 -3.795 26.812 1.00 57.28 85 ILE A CA 1
ATOM 672 C C . ILE A 1 85 ? -21.839 -5.280 26.710 1.00 57.28 85 ILE A C 1
ATOM 674 O O . ILE A 1 85 ? -21.753 -5.916 27.788 1.00 57.28 85 ILE A O 1
#

Secondary structure (DSSP, 8-sta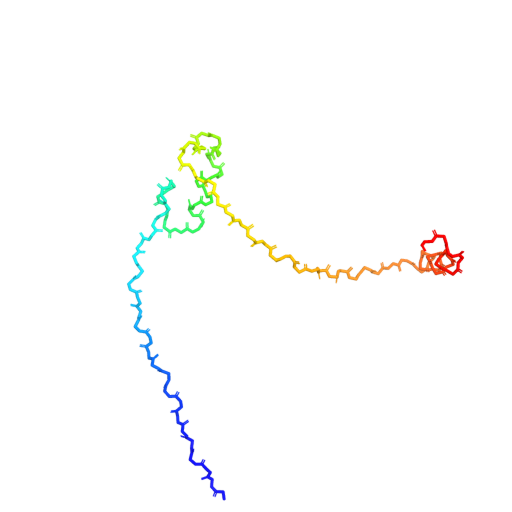te):
-----------------------TTT--SSHHHHHHHHHHS-GGGGGGG--------------------HHHHHHHHHHHHHT--

Sequence (85 aa):
MKKGSRKKTYPESGRRQITNRKSSISKAGTYAAMADFWDEHDLSEYWDKTRSVGVNVELESEESLYAIEKGLSQTLRRAAKAGEI

Radius of gyration: 27.48 Å; chains: 1; bounding box: 64×36×54 Å

pLDDT: mean 77.71, std 18.16, range [38.69, 96.19]

=== Feature glossary ===
Legend for the data blocks above and below:

— What the protein is —

The amino-acid sequence is the protein's primary structure: the linear order of residues from the N-terminus to the C-terminus, written in one-letter code. Everything else here — the 3D coordinates, the secondary structure, the domain annotations — is ultimately a consequence of this string.

Database cross-references. InterPro integrates a dozen domain/family signature databases into unified entries with residue-range hits. GO terms attach function/process/location labels with evidence codes. CATH codes position the fold in a four-level structural taxonomy. Organism is the NCBI-taxonomy species name.

— Where its atoms are —

The mmCIF block holds the 3D Cartesian coordinates of each backbone atom (N, Cα, C, O) in ångströms. mmCIF is the PDB's canonical archive format — a tagged-loop text representation of the atomic model.

The six renders are orthographic views along the three Cartesian axes in both directions. Representation (cartoon, sticks, or surface) and color scheme (sequence-rainbow or by-chain) vary across proteins so the training set covers all the common visualization conventions.

— Local backbone conformation —

Secondary structure is the local, repeating backbone conformation. DSSP classifies it into eight states by reading the hydrogen-bond network: three helix types (H, G, I), two β types (E, B), two non-regular types (T, S), and unstructured coil (-).

SS3 is a coarse helix/strand/coil call (letters a/b/c) made by the P-SEA algorithm from inter-Cα distances and dihedrals. It is less detailed than DSSP but needs only Cα positions.

Backbone dihedral angles. Every residue except chain termini has a φ (preceding-C → N → Cα → C) and a ψ (N → Cα → C → next-N). They are reported in degrees following the IUPAC sign convention. Secondary structure is essentially a statement about which (φ, ψ) basin each residue occupies.

— Global shape and packing —

The geometric summary reports three shape descriptors. Rg (radius of gyration) measures how spread out the Cα atoms are about their centre of mass; compact globular proteins have small Rg, elongated or unfolded ones large. Cα contacts (<8 Å, |i−j|>4) count long-range residue pairs in spatial proximity — high for tightly packed folds, near zero for rods or random coil. The bounding-box extents give the protein's footprint along x, y, z in Å.

Solvent accessibility: the surface area of each residue that a 1.4 Å water probe can touch, in Å². When only backbone atoms are present the absolute values are lower than full-atom SASA (side chains contribute most of the area) and are flagged as backbone-only.

Plot images: a contact map (which residues are close in 3D, as an N×N binary image), a Ramachandran scatter (backbone torsion angles, revealing secondary-structure composition at a glance), and — for AlphaFold structures — a PAE heatmap (pairwise prediction confidence).

— Structural neighborhood —

Foldseek's 3Di representation compresses backbone geometry into a per-residue letter drawn from a learned twenty-state alphabet. It captures the tertiary interaction pattern around each residue — which residues are packed against it in space, regardless of where they are in sequence.

Structural nearest neighbors (via Foldseek easy-search vs the PDB). Reported per hit: target PDB id, E-value, and alignment TM-score. A TM-score above ~0.5 is the conventional threshold for 'same fold'.

— Confidence and disorder —

pLDDT (predicted Local Distance Difference Test) is AlphaFold's per-residue confidence score, ranging from 0 to 100. Values above 90 indicate high confidence (typically well-packed cores); 70–90 is confident; 50–70 low confidence; below 50 usually means the region is disordered or the prediction is unreliable there. AlphaFold stores pLDDT in the mmCIF B-factor column.

For experimental (PDB) structures, the B-factor (temperature factor) quantifies the positional spread of each atom in the crystal — a combination of thermal vibration and static disorder — in units of Å². High B-factors mark flexible loops or poorly resolved regions; low B-factors mark the rigid, well-ordered core.

Predicted Aligned Error (PAE) is an AlphaFold confidence matrix: entry (i, j) is the expected error in the position of residue j, in ångströms, when the prediction is superimposed on the true structure at residue i. Low PAE within a block of residues means that block is internally rigid and well-predicted; high PAE between two blocks means their relative placement is uncertain even if each block individually is confident.